Protein AF-A0A7T6YZN2-F1 (afdb_monomer)

Nearest PDB structures (foldseek):
  3f52-assembly1_A  TM=8.113E-01  e=9.164E-04  Corynebacterium glutamicum
  3g5g-assembly5_J  TM=8.444E-01  e=2.629E-03  Enterobacter sp. RFL1396
  4ia8-assembly1_B  TM=7.683E-01  e=1.505E-03  Enterobacter sp. RFL1396
  3g5g-assembly5_I  TM=7.676E-01  e=2.052E-03  Enterobacter sp. RFL1396
  3fya-assembly1_A  TM=7.984E-01  e=3.370E-03  Enterobacter sp. RFL1396

Sequence (83 aa):
MQQITPQQLKYVRASYGISQEELAEMLGVTAGMIGLIERGRRNMSAKLMTKFENALDLSAERIQEIETAFKEIERMKKAAMSV

Solvent-accessible surface area (backbone atoms only — not comparable to full-atom values): 4804 Å² total; per-residue (Å²): 133,90,80,79,50,29,62,53,52,49,47,56,38,52,76,71,71,49,53,55,54,56,53,12,57,71,58,73,54,51,38,69,57,46,53,32,23,48,68,64,76,39,82,79,48,73,72,56,47,55,40,49,32,64,70,66,72,52,48,74,65,55,54,50,52,52,51,50,56,48,53,50,52,51,51,51,52,54,59,65,70,74,112

InterPro domains:
  IPR001387 Cro/C1-type, helix-turn-helix domain [PF01381] (9-61)
  IPR001387 Cro/C1-type, helix-turn-helix domain [PS50943] (9-63)
  IPR001387 Cro/C1-type, helix-turn-helix domain [SM00530] (8-63)
  IPR001387 Cro/C1-type, helix-turn-helix domain [cd00093] (7-63)
  IPR010982 Lambda repressor-like, DNA-binding domain superfamily [G3DSA:1.10.260.40] (1-78)
  IPR010982 Lambda repressor-like, DNA-binding domain superfamily [SSF47413] (5-63)

Secondary structure (DSSP, 8-state):
-PPPPHHHHHHHHHHTT--HHHHHHHHTS-HHHHHHHHTTSSPPPHHHHHHHHHHHT--HHHHHHHHHHHHHHHHHHHHHHT-

Mean predicted aligned error: 4.78 Å

pLDDT: mean 88.54, std 9.15, range [49.12, 98.0]

Organism: NCBI:txid2743000

Foldseek 3Di:
DDFDALCLLVLLCVVVV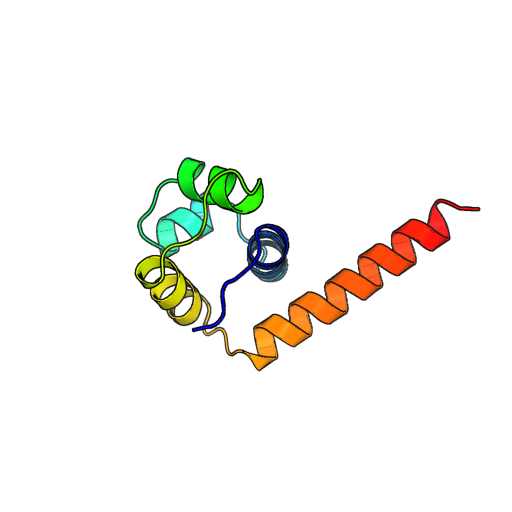HALCVLCVQQVHHSVVNVCRNVVVDGDDPSSVVSNCVSSVDDPVNSVVSVVVVVVVVVVVVVVVVD

Structure (mmCIF, N/CA/C/O backbone):
data_AF-A0A7T6YZN2-F1
#
_entry.id   AF-A0A7T6YZN2-F1
#
loop_
_atom_site.group_PDB
_atom_site.id
_atom_site.type_symbol
_atom_site.label_atom_id
_atom_site.label_alt_id
_atom_site.label_comp_id
_atom_site.label_asym_id
_atom_site.label_entity_id
_atom_site.label_seq_id
_atom_site.pdbx_PDB_ins_code
_atom_site.Cartn_x
_atom_site.Cartn_y
_atom_site.Cartn_z
_atom_site.occupancy
_atom_site.B_iso_or_equiv
_atom_site.auth_seq_id
_atom_site.auth_comp_id
_atom_site.auth_asym_id
_atom_site.auth_atom_id
_atom_site.pdbx_PDB_model_num
ATOM 1 N N . MET A 1 1 ? 7.509 5.953 14.001 1.00 49.12 1 MET A N 1
ATOM 2 C CA . MET A 1 1 ? 6.649 5.215 13.049 1.00 49.12 1 MET A CA 1
ATOM 3 C C . MET A 1 1 ? 7.122 5.565 11.650 1.00 49.12 1 MET A C 1
ATOM 5 O O . MET A 1 1 ? 7.167 6.754 11.348 1.00 49.12 1 MET A O 1
ATOM 9 N N . GLN A 1 2 ? 7.568 4.588 10.855 1.00 58.62 2 GLN A N 1
ATOM 10 C CA . GLN A 1 2 ? 7.945 4.849 9.461 1.00 58.62 2 GLN A CA 1
ATOM 11 C C . GLN A 1 2 ? 6.693 5.195 8.644 1.00 58.62 2 GLN A C 1
ATOM 13 O O . GLN A 1 2 ? 5.628 4.626 8.869 1.00 58.62 2 GLN A O 1
ATOM 18 N N . GLN A 1 3 ? 6.813 6.154 7.727 1.00 74.38 3 GLN A N 1
ATOM 19 C CA . GLN A 1 3 ? 5.776 6.445 6.737 1.00 74.38 3 GLN A CA 1
ATOM 20 C C . GLN A 1 3 ? 6.131 5.729 5.437 1.00 74.38 3 GLN A C 1
ATOM 22 O O . GLN A 1 3 ? 7.266 5.838 4.978 1.00 74.38 3 GLN A O 1
ATOM 27 N N . ILE A 1 4 ? 5.161 5.044 4.831 1.00 85.06 4 ILE A N 1
ATOM 28 C CA . ILE A 1 4 ? 5.304 4.513 3.477 1.00 85.06 4 ILE A CA 1
ATOM 29 C C . ILE A 1 4 ? 5.012 5.613 2.451 1.00 85.06 4 ILE A C 1
ATOM 31 O O . ILE A 1 4 ? 4.040 6.364 2.566 1.00 85.06 4 ILE A O 1
ATOM 35 N N . THR A 1 5 ? 5.862 5.721 1.438 1.00 90.00 5 THR A N 1
ATOM 36 C CA . THR A 1 5 ? 5.667 6.620 0.299 1.00 90.00 5 THR A CA 1
ATOM 37 C C . THR A 1 5 ? 4.634 6.048 -0.682 1.00 90.00 5 THR A C 1
ATOM 39 O O . THR A 1 5 ? 4.422 4.831 -0.727 1.00 90.00 5 THR A O 1
ATOM 42 N N . PRO A 1 6 ? 4.013 6.893 -1.525 1.00 92.25 6 PRO A N 1
ATOM 43 C CA . PRO A 1 6 ? 3.096 6.448 -2.579 1.00 92.25 6 PRO A CA 1
ATOM 44 C C . PRO A 1 6 ? 3.674 5.344 -3.475 1.00 92.25 6 PRO A C 1
ATOM 46 O O . PRO A 1 6 ? 2.996 4.366 -3.794 1.00 92.25 6 PRO A O 1
ATOM 49 N N . GLN A 1 7 ? 4.946 5.484 -3.853 1.00 89.62 7 GLN A N 1
ATOM 50 C CA . GLN A 1 7 ? 5.661 4.524 -4.685 1.00 89.62 7 GLN A CA 1
ATOM 51 C C . GLN A 1 7 ? 5.899 3.210 -3.942 1.00 89.62 7 GLN A C 1
ATOM 53 O O . GLN A 1 7 ? 5.606 2.156 -4.497 1.00 89.62 7 GLN A O 1
ATOM 58 N N . GLN A 1 8 ? 6.357 3.257 -2.687 1.00 88.50 8 GLN A N 1
ATOM 59 C CA . GLN A 1 8 ? 6.551 2.048 -1.878 1.00 88.50 8 GLN A CA 1
ATOM 60 C C . GLN A 1 8 ? 5.241 1.266 -1.709 1.00 88.50 8 GLN A C 1
ATOM 62 O O . GLN A 1 8 ? 5.247 0.049 -1.871 1.00 88.50 8 GLN A O 1
ATOM 67 N N . LEU A 1 9 ? 4.108 1.942 -1.472 1.00 92.44 9 LEU A N 1
ATOM 68 C CA . LEU A 1 9 ? 2.801 1.277 -1.394 1.00 92.44 9 LEU A CA 1
ATOM 69 C C . LEU A 1 9 ? 2.480 0.524 -2.690 1.00 92.44 9 LEU A C 1
ATOM 71 O O . LEU A 1 9 ? 2.149 -0.661 -2.659 1.00 92.44 9 LEU A O 1
ATOM 75 N N . LYS A 1 10 ? 2.626 1.204 -3.832 1.00 92.81 10 LYS A N 1
ATOM 76 C CA . LYS A 1 10 ? 2.394 0.611 -5.151 1.00 92.81 10 LYS A CA 1
ATOM 77 C C . LYS A 1 10 ? 3.315 -0.580 -5.413 1.00 92.81 10 LYS A C 1
ATOM 79 O O . LYS A 1 10 ? 2.882 -1.566 -6.002 1.00 92.81 10 LYS A O 1
ATOM 84 N N . TYR A 1 11 ? 4.572 -0.485 -4.997 1.00 89.88 11 TYR A N 1
ATOM 85 C CA . TYR A 1 11 ? 5.576 -1.526 -5.188 1.00 89.88 11 TYR A CA 1
ATOM 86 C C . TYR A 1 11 ? 5.295 -2.770 -4.372 1.00 89.88 11 TYR A C 1
ATOM 88 O O . TYR A 1 11 ? 5.305 -3.864 -4.927 1.00 89.88 11 TYR A O 1
ATOM 96 N N . VAL A 1 12 ? 4.981 -2.606 -3.092 1.00 90.75 12 VAL A N 1
ATOM 97 C CA . VAL A 1 12 ? 4.581 -3.726 -2.245 1.00 90.75 12 VAL A CA 1
ATOM 98 C C . VAL A 1 12 ? 3.311 -4.370 -2.795 1.00 90.75 12 VAL A C 1
ATOM 100 O O . VAL A 1 12 ? 3.260 -5.577 -2.972 1.00 90.75 12 VAL A O 1
ATOM 103 N N . ARG A 1 13 ? 2.305 -3.580 -3.178 1.00 93.69 13 ARG A N 1
ATOM 104 C CA . ARG A 1 13 ? 1.095 -4.129 -3.799 1.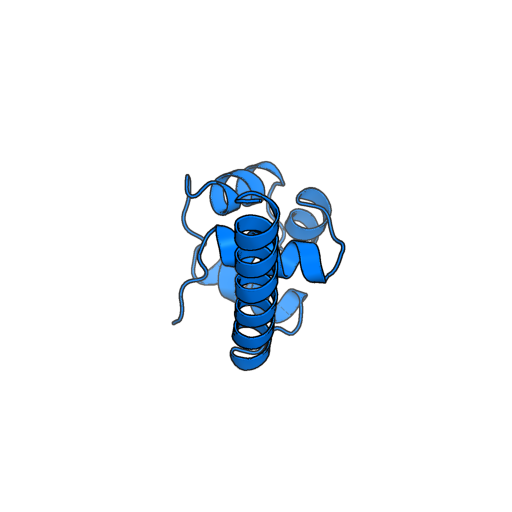00 93.69 13 ARG A CA 1
ATOM 105 C C . ARG A 1 13 ? 1.413 -4.941 -5.066 1.00 93.69 13 ARG A C 1
ATOM 107 O O . ARG A 1 13 ? 0.924 -6.054 -5.234 1.00 93.69 13 ARG A O 1
ATOM 114 N N . ALA A 1 14 ? 2.243 -4.389 -5.950 1.00 92.12 14 ALA A N 1
ATOM 115 C CA . ALA A 1 14 ? 2.612 -5.033 -7.205 1.00 92.12 14 ALA A CA 1
ATOM 116 C C . ALA A 1 14 ? 3.481 -6.286 -7.010 1.00 92.12 14 ALA A C 1
ATOM 118 O O . ALA A 1 14 ? 3.335 -7.230 -7.782 1.00 92.12 14 ALA A O 1
ATOM 119 N N . SER A 1 15 ? 4.354 -6.328 -5.997 1.00 89.06 15 SER A N 1
ATOM 120 C CA . SER A 1 15 ? 5.186 -7.508 -5.721 1.00 89.06 15 SER A CA 1
ATOM 121 C C . SER A 1 15 ? 4.380 -8.694 -5.191 1.00 89.06 15 SER A C 1
ATOM 123 O O . SER A 1 15 ? 4.784 -9.834 -5.399 1.00 89.06 15 SER A O 1
ATOM 125 N N . TYR A 1 16 ? 3.223 -8.437 -4.576 1.00 90.44 16 TYR A N 1
ATOM 126 C CA . TYR A 1 16 ? 2.258 -9.465 -4.173 1.00 90.44 16 TYR A CA 1
ATOM 127 C C . TYR A 1 16 ? 1.262 -9.823 -5.290 1.00 90.44 16 TYR A C 1
ATOM 129 O O . TYR A 1 16 ? 0.420 -10.692 -5.097 1.00 90.44 16 TYR A O 1
ATOM 137 N N . GLY A 1 17 ? 1.348 -9.181 -6.462 1.00 93.69 17 GLY A N 1
ATOM 138 C CA . GLY A 1 17 ? 0.504 -9.500 -7.617 1.00 93.69 17 GLY A CA 1
ATOM 139 C C . GLY A 1 17 ? -0.966 -9.090 -7.478 1.00 93.69 17 GLY A C 1
ATOM 140 O O . GLY A 1 17 ? -1.788 -9.577 -8.247 1.00 93.69 17 GLY A O 1
ATOM 141 N N . ILE A 1 18 ? -1.293 -8.199 -6.537 1.00 95.56 18 ILE A N 1
ATOM 142 C CA . ILE A 1 18 ? -2.673 -7.794 -6.230 1.00 95.56 18 ILE A CA 1
ATOM 143 C C . ILE A 1 18 ? -3.039 -6.416 -6.819 1.00 95.56 18 ILE A C 1
ATOM 145 O O . ILE A 1 18 ? -2.202 -5.526 -7.024 1.00 95.56 18 ILE A O 1
ATOM 149 N N . SER A 1 19 ? -4.322 -6.222 -7.099 1.00 97.50 19 SER A N 1
ATOM 150 C CA . SER A 1 19 ? -4.954 -4.986 -7.576 1.00 97.50 19 SER A CA 1
ATOM 151 C C . SER A 1 19 ? -5.192 -3.968 -6.452 1.00 97.50 19 SER A C 1
ATOM 153 O O . SER A 1 19 ? -5.034 -4.263 -5.264 1.00 97.50 19 SER A O 1
ATOM 155 N N . GLN A 1 20 ? -5.537 -2.725 -6.819 1.00 97.69 20 GLN A N 1
ATOM 156 C CA . GLN A 1 20 ? -5.879 -1.690 -5.831 1.00 97.69 20 GLN A CA 1
ATOM 157 C C . GLN A 1 20 ? -7.163 -2.050 -5.075 1.00 97.69 20 GLN A C 1
ATOM 159 O O . GLN A 1 20 ? -7.274 -1.738 -3.892 1.00 97.69 20 GLN A O 1
ATOM 164 N N . GLU A 1 21 ? -8.104 -2.704 -5.753 1.00 98.00 21 GLU A N 1
ATOM 165 C CA . GLU A 1 21 ? -9.356 -3.224 -5.214 1.00 98.00 21 GLU A CA 1
ATOM 166 C C . GLU A 1 21 ? -9.104 -4.317 -4.173 1.00 98.00 21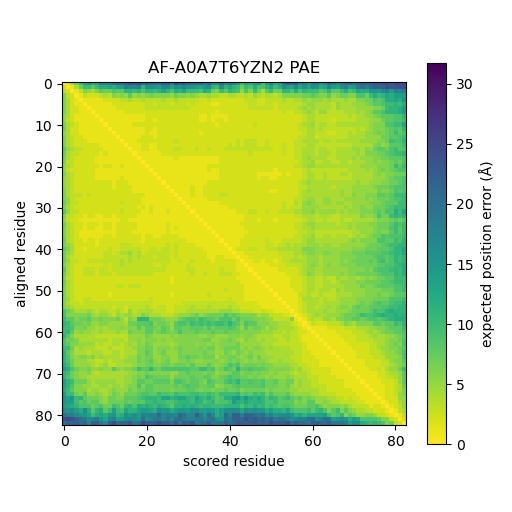 GLU A C 1
ATOM 168 O O . GLU A 1 21 ? -9.582 -4.187 -3.048 1.00 98.00 21 GLU A O 1
ATOM 173 N N . GLU A 1 22 ? -8.290 -5.324 -4.500 1.00 97.69 22 GLU A N 1
ATOM 174 C CA . GLU A 1 22 ? -7.936 -6.407 -3.568 1.00 97.69 22 GLU A CA 1
ATOM 175 C C . GLU A 1 22 ? -7.204 -5.863 -2.339 1.00 97.69 22 GLU A C 1
ATOM 177 O O . GLU A 1 22 ? -7.554 -6.188 -1.205 1.00 97.69 22 GLU A O 1
ATOM 182 N N . LEU A 1 23 ? -6.241 -4.952 -2.532 1.00 96.56 23 LEU A N 1
ATOM 183 C CA . LEU A 1 23 ? -5.579 -4.311 -1.398 1.00 96.56 23 LEU A CA 1
ATOM 184 C C . LEU A 1 23 ? -6.574 -3.507 -0.549 1.00 96.56 23 LEU A C 1
ATOM 186 O O . LEU A 1 23 ? -6.506 -3.522 0.678 1.00 96.56 23 LEU A O 1
ATOM 190 N N . ALA A 1 24 ? -7.500 -2.785 -1.176 1.00 96.75 24 ALA A N 1
ATOM 191 C CA . ALA A 1 24 ? -8.499 -2.016 -0.450 1.00 96.75 24 ALA A CA 1
ATOM 192 C C . ALA A 1 24 ? -9.416 -2.914 0.392 1.00 96.75 24 ALA A C 1
ATOM 194 O O . ALA A 1 24 ? -9.700 -2.569 1.542 1.00 96.75 24 ALA A O 1
ATOM 195 N N . GLU A 1 25 ? -9.814 -4.066 -0.148 1.00 96.75 25 GLU A N 1
ATOM 196 C CA . GLU A 1 25 ? -10.597 -5.084 0.552 1.00 96.75 25 GLU A CA 1
ATOM 197 C C . GLU A 1 25 ? -9.844 -5.618 1.778 1.00 96.75 25 GLU A C 1
ATOM 199 O O . GLU A 1 25 ? -10.374 -5.555 2.889 1.00 96.75 25 GLU A O 1
ATOM 204 N N . MET A 1 26 ? -8.571 -6.002 1.619 1.00 94.50 26 MET A N 1
ATOM 205 C CA . MET A 1 26 ? -7.711 -6.463 2.722 1.00 94.50 26 MET A CA 1
ATOM 206 C C . MET A 1 26 ? -7.588 -5.427 3.850 1.00 94.50 26 MET A C 1
ATOM 208 O O . MET A 1 26 ? -7.516 -5.773 5.030 1.00 94.50 26 MET A O 1
ATOM 212 N N . LEU A 1 27 ? -7.578 -4.135 3.508 1.00 94.88 27 LEU A N 1
ATOM 213 C CA . LEU A 1 27 ? -7.435 -3.047 4.479 1.00 94.88 27 LEU A CA 1
ATOM 214 C C . LEU A 1 27 ? -8.776 -2.508 5.009 1.00 94.88 27 LEU A C 1
ATOM 216 O O . 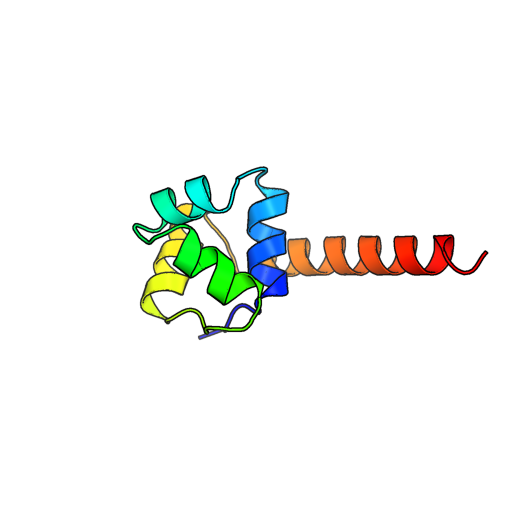LEU A 1 27 ? -8.799 -1.710 5.962 1.00 94.88 27 LEU A O 1
ATOM 220 N N . GLY A 1 28 ? -9.900 -2.940 4.434 1.00 95.56 28 GLY A N 1
ATOM 221 C CA . GLY A 1 28 ? -11.235 -2.428 4.736 1.00 95.56 28 GLY A CA 1
ATOM 222 C C . GLY A 1 28 ? -11.379 -0.939 4.406 1.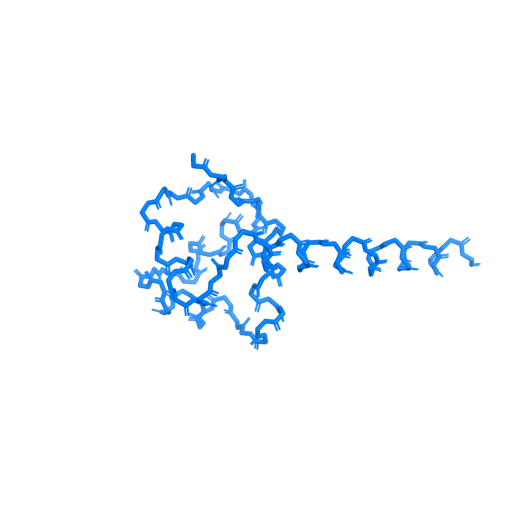00 95.56 28 GLY A C 1
ATOM 223 O O . GLY A 1 28 ? -11.854 -0.162 5.239 1.00 95.56 28 GLY A O 1
ATOM 224 N N . VAL A 1 29 ? -10.899 -0.526 3.231 1.00 96.31 29 VAL A N 1
ATOM 225 C CA . VAL A 1 29 ? -11.036 0.831 2.670 1.00 96.31 29 VAL A CA 1
ATOM 226 C C . VAL A 1 29 ? -11.558 0.754 1.232 1.00 96.31 29 VAL A C 1
ATOM 228 O O . VAL A 1 29 ? -11.820 -0.322 0.714 1.00 96.31 29 VAL A O 1
ATOM 231 N N . THR A 1 30 ? -11.738 1.895 0.564 1.00 97.75 30 THR A N 1
ATOM 232 C CA . THR A 1 30 ? -12.155 1.916 -0.846 1.00 97.75 30 THR A CA 1
ATOM 233 C C . THR A 1 30 ? -10.952 1.841 -1.789 1.00 97.75 30 THR A C 1
ATOM 235 O O . THR A 1 30 ? -9.890 2.390 -1.489 1.00 97.75 30 THR A O 1
ATOM 238 N N . ALA A 1 31 ? -11.121 1.251 -2.977 1.00 97.06 31 ALA A N 1
ATOM 239 C CA . ALA A 1 31 ? -10.089 1.253 -4.024 1.00 97.06 31 ALA A CA 1
ATOM 240 C C . ALA A 1 31 ? -9.636 2.681 -4.383 1.00 97.06 31 ALA A C 1
ATOM 242 O O . ALA A 1 31 ? -8.446 2.967 -4.519 1.00 97.06 31 ALA A O 1
ATOM 243 N N . GLY A 1 32 ? -10.581 3.631 -4.410 1.00 97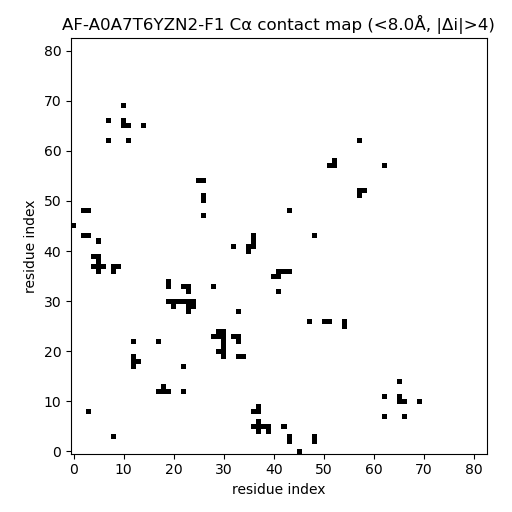.62 32 GLY A N 1
ATOM 244 C CA . GLY A 1 32 ? -10.289 5.051 -4.609 1.00 97.62 32 GLY A CA 1
ATOM 245 C C . GLY A 1 32 ? -9.348 5.640 -3.550 1.00 97.62 32 GLY A C 1
ATOM 246 O O . GLY A 1 32 ? -8.492 6.457 -3.891 1.00 97.62 32 GLY A O 1
ATOM 247 N N . MET A 1 33 ? -9.451 5.206 -2.287 1.00 96.56 33 MET A N 1
ATOM 248 C CA . MET A 1 33 ? -8.521 5.602 -1.223 1.00 96.56 33 MET A CA 1
ATOM 249 C C . MET A 1 33 ? -7.100 5.117 -1.527 1.00 96.56 33 MET A C 1
ATOM 251 O O . MET A 1 33 ? -6.170 5.919 -1.454 1.00 96.56 33 MET A O 1
ATOM 255 N N . ILE A 1 34 ? -6.932 3.850 -1.920 1.00 97.31 34 ILE A N 1
ATOM 256 C CA . ILE A 1 34 ? -5.627 3.293 -2.317 1.00 97.31 34 ILE A CA 1
ATOM 257 C C . ILE A 1 34 ? -5.056 4.069 -3.503 1.00 97.31 34 ILE A C 1
ATOM 259 O O . ILE A 1 34 ? -3.922 4.540 -3.442 1.00 97.31 34 ILE A O 1
ATOM 263 N N . GLY A 1 35 ? -5.865 4.316 -4.535 1.00 97.12 35 GLY A N 1
ATOM 264 C CA . GLY A 1 35 ? -5.445 5.099 -5.694 1.00 97.12 35 GLY A CA 1
ATOM 265 C C . GLY A 1 35 ? -5.024 6.533 -5.344 1.00 97.12 35 GLY A C 1
ATOM 266 O O . GLY A 1 35 ? -4.073 7.055 -5.925 1.00 97.12 35 GLY A O 1
ATOM 267 N N . LEU A 1 36 ? -5.693 7.193 -4.391 1.00 97.19 36 LEU A N 1
ATOM 268 C CA . LEU A 1 36 ? -5.279 8.518 -3.911 1.00 97.19 36 LEU A CA 1
ATOM 269 C C . LEU A 1 36 ? -3.935 8.468 -3.179 1.00 97.19 36 LEU A C 1
ATOM 271 O O . LEU A 1 36 ? -3.133 9.387 -3.357 1.00 97.19 36 LEU A O 1
ATOM 275 N N . ILE A 1 37 ? -3.683 7.413 -2.400 1.00 95.94 37 ILE A N 1
ATOM 276 C CA . ILE A 1 37 ? -2.409 7.233 -1.700 1.00 95.94 37 ILE A CA 1
ATOM 277 C C . ILE A 1 37 ? -1.283 6.958 -2.696 1.00 95.94 37 ILE A C 1
ATOM 279 O O . ILE A 1 37 ? -0.280 7.661 -2.665 1.00 95.94 37 ILE A O 1
ATOM 283 N N . GLU A 1 38 ? -1.464 6.036 -3.647 1.00 95.81 38 GLU A N 1
ATOM 284 C CA . GLU A 1 38 ? -0.444 5.702 -4.659 1.00 95.81 38 GLU A CA 1
ATOM 285 C C . GLU A 1 38 ? -0.095 6.866 -5.596 1.00 95.81 38 GLU A C 1
ATOM 287 O O . GLU A 1 38 ? 0.998 6.911 -6.157 1.00 95.81 38 GLU A O 1
ATOM 292 N N . ARG A 1 39 ? -1.006 7.831 -5.763 1.00 95.94 39 ARG A N 1
ATOM 293 C CA . ARG A 1 39 ? -0.754 9.068 -6.520 1.00 95.94 39 ARG A CA 1
ATOM 294 C C . ARG A 1 39 ? -0.178 10.204 -5.667 1.00 95.94 39 ARG A C 1
ATOM 296 O O . ARG A 1 39 ? -0.015 11.308 -6.181 1.00 95.94 39 ARG A O 1
ATOM 303 N N . GLY A 1 40 ? 0.055 9.985 -4.371 1.00 94.19 40 GLY A N 1
ATOM 304 C CA . GLY A 1 40 ? 0.530 11.017 -3.443 1.00 94.19 40 GLY A CA 1
ATOM 305 C C . GLY A 1 40 ? -0.480 12.132 -3.171 1.00 94.19 40 GLY A C 1
ATOM 306 O O . GLY A 1 40 ? -0.114 13.200 -2.694 1.00 94.19 40 GLY A O 1
ATOM 307 N N . ARG A 1 41 ? -1.764 11.909 -3.478 1.00 95.94 41 ARG A N 1
ATOM 308 C CA . ARG A 1 41 ? -2.850 12.871 -3.218 1.00 95.94 41 ARG A CA 1
ATOM 309 C C . ARG A 1 41 ? -3.381 12.760 -1.793 1.00 95.94 41 ARG A C 1
ATOM 311 O O . ARG A 1 41 ? -4.134 13.627 -1.358 1.00 95.94 41 ARG A O 1
ATOM 318 N N . ARG A 1 42 ? -3.019 11.690 -1.079 1.00 94.00 42 ARG A N 1
ATOM 319 C CA . ARG A 1 42 ? -3.365 11.466 0.322 1.00 94.00 42 ARG A CA 1
ATOM 320 C C . ARG A 1 42 ? -2.282 10.655 1.023 1.00 94.00 42 ARG A C 1
ATOM 322 O O . ARG A 1 42 ? -1.801 9.676 0.472 1.00 94.00 42 ARG A O 1
ATOM 329 N N . ASN A 1 43 ? -1.960 11.020 2.259 1.00 91.69 43 ASN A N 1
ATOM 330 C CA . ASN A 1 43 ? -1.057 10.226 3.089 1.00 91.69 43 ASN A CA 1
ATOM 331 C C . ASN A 1 43 ? -1.807 9.062 3.746 1.00 91.69 43 ASN A C 1
ATOM 333 O O . ASN A 1 43 ? -2.975 9.193 4.132 1.00 91.69 43 ASN A O 1
ATOM 337 N N . MET A 1 44 ? -1.124 7.928 3.898 1.00 92.38 44 MET A N 1
ATOM 338 C CA . MET A 1 44 ? -1.628 6.805 4.681 1.00 92.38 44 MET A CA 1
ATOM 339 C C . MET A 1 44 ? -1.641 7.180 6.168 1.00 92.38 44 MET A C 1
ATOM 341 O O . MET A 1 44 ? -0.674 7.731 6.691 1.00 92.38 44 MET A O 1
ATOM 345 N N . SER A 1 45 ? -2.748 6.905 6.861 1.00 91.94 45 SER A N 1
ATOM 346 C CA . SER A 1 45 ? -2.813 7.115 8.308 1.00 91.94 45 SER A CA 1
ATOM 347 C C . SER A 1 45 ? -2.059 6.013 9.050 1.00 91.94 45 SER A C 1
ATOM 349 O O . SER A 1 45 ? -1.981 4.885 8.572 1.00 91.94 45 SER A O 1
ATOM 351 N N . ALA A 1 46 ? -1.590 6.306 10.264 1.00 90.50 46 ALA A N 1
ATOM 352 C CA . ALA A 1 46 ? -0.953 5.324 11.145 1.00 90.50 46 ALA A CA 1
ATOM 353 C C . ALA A 1 46 ? -1.787 4.038 11.314 1.00 90.50 46 ALA A C 1
ATOM 355 O O . ALA A 1 46 ? -1.272 2.936 11.178 1.00 90.50 46 ALA A O 1
ATOM 356 N N . LYS A 1 47 ? -3.103 4.178 11.526 1.00 91.50 47 LYS A N 1
ATOM 357 C CA . LYS A 1 47 ? -4.026 3.040 11.656 1.00 91.50 47 LYS A CA 1
ATOM 358 C C . LYS A 1 47 ? -4.085 2.181 10.390 1.00 91.50 47 LYS A C 1
ATOM 360 O O . LYS A 1 47 ? -4.199 0.964 10.482 1.00 91.50 47 LYS A O 1
ATOM 365 N N . LEU A 1 48 ? -4.064 2.814 9.217 1.00 92.06 48 LEU A N 1
ATOM 366 C CA . LEU A 1 48 ? -4.084 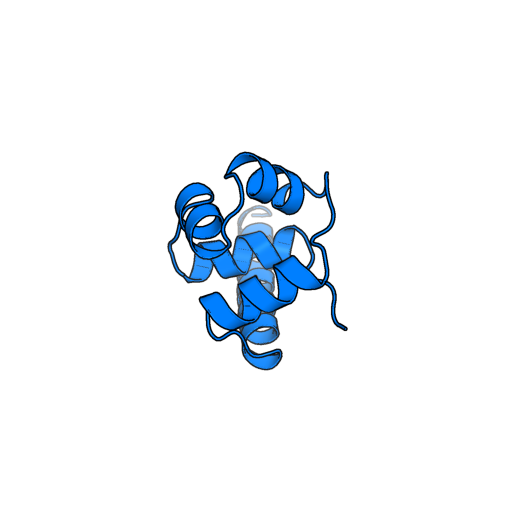2.102 7.942 1.00 92.06 48 LEU A CA 1
ATOM 367 C C . LEU A 1 48 ? -2.732 1.433 7.661 1.00 92.06 48 LEU A C 1
ATOM 369 O O . LEU A 1 48 ? -2.726 0.322 7.150 1.00 92.06 48 LEU A O 1
ATOM 373 N N . MET A 1 49 ? -1.624 2.058 8.073 1.00 90.81 49 MET A N 1
ATOM 374 C CA . MET A 1 49 ? -0.286 1.468 7.994 1.00 90.81 49 MET A CA 1
ATOM 375 C C . MET A 1 49 ? -0.194 0.179 8.813 1.00 90.81 49 MET A C 1
ATOM 377 O O . MET A 1 49 ? 0.202 -0.843 8.277 1.00 90.81 49 MET A O 1
ATOM 381 N N . THR A 1 50 ? -0.671 0.173 10.061 1.00 90.44 50 THR A N 1
ATOM 382 C CA . THR A 1 50 ? -0.676 -1.051 10.883 1.00 90.44 50 THR A CA 1
ATOM 383 C C . THR A 1 50 ? -1.523 -2.162 10.262 1.00 90.44 50 THR A C 1
ATOM 385 O O . THR A 1 50 ? -1.143 -3.327 10.289 1.00 90.44 50 THR A O 1
ATOM 388 N N . LYS A 1 51 ? -2.673 -1.824 9.662 1.00 91.69 51 LYS A N 1
ATOM 389 C CA . LYS A 1 51 ? -3.465 -2.809 8.910 1.00 91.69 51 LYS A CA 1
ATOM 390 C C . LYS A 1 51 ? -2.701 -3.351 7.706 1.00 91.69 51 LYS A C 1
ATOM 392 O O . LYS A 1 51 ? -2.813 -4.531 7.419 1.00 91.69 51 LYS A O 1
ATOM 397 N N . PHE A 1 52 ? -1.967 -2.489 7.014 1.00 91.25 52 PHE A N 1
ATOM 398 C CA . PHE A 1 52 ? -1.181 -2.845 5.842 1.00 91.25 52 PHE A CA 1
ATOM 399 C C . PHE A 1 52 ? -0.019 -3.773 6.183 1.00 91.25 52 PHE A C 1
ATOM 401 O O . PHE A 1 52 ? 0.129 -4.808 5.542 1.00 91.25 52 PHE A O 1
ATOM 408 N N . GLU A 1 53 ? 0.730 -3.450 7.237 1.00 89.94 53 GLU A N 1
ATOM 409 C CA . GLU A 1 53 ? 1.795 -4.296 7.779 1.00 89.94 53 GLU A CA 1
ATOM 410 C C . GLU A 1 53 ? 1.253 -5.677 8.167 1.00 89.94 53 GLU A C 1
ATOM 412 O O . GLU A 1 53 ? 1.788 -6.690 7.727 1.00 89.94 53 GLU A O 1
ATOM 417 N N . ASN A 1 54 ? 0.131 -5.723 8.893 1.00 89.62 54 ASN A N 1
ATOM 418 C CA . ASN A 1 54 ? -0.478 -6.980 9.334 1.00 89.62 54 ASN A CA 1
ATOM 419 C C . ASN A 1 54 ? -1.086 -7.803 8.187 1.00 89.62 54 ASN A C 1
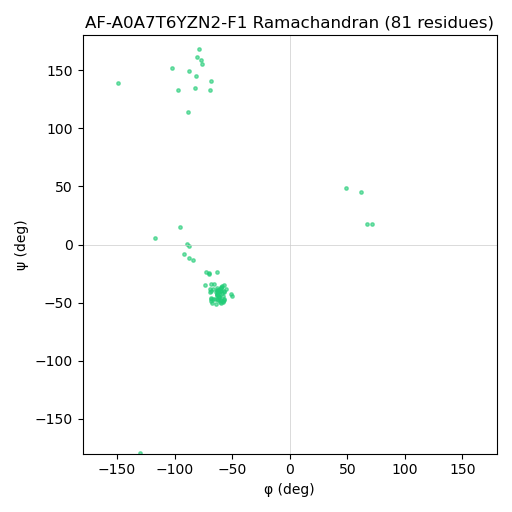ATOM 421 O O . ASN A 1 54 ? -1.015 -9.026 8.211 1.00 89.62 54 ASN A O 1
ATOM 425 N N . ALA A 1 55 ? -1.720 -7.158 7.203 1.00 88.19 55 ALA A N 1
ATOM 426 C CA . ALA A 1 55 ? -2.418 -7.855 6.119 1.00 88.19 55 ALA A CA 1
ATOM 427 C C . ALA A 1 55 ? -1.462 -8.570 5.154 1.00 88.19 55 ALA A C 1
ATOM 429 O O . ALA A 1 55 ? -1.865 -9.522 4.492 1.00 88.19 55 ALA A O 1
ATOM 430 N N . LEU A 1 56 ? -0.219 -8.097 5.058 1.00 85.81 56 LEU A N 1
ATOM 431 C CA . LEU A 1 56 ? 0.790 -8.612 4.132 1.00 85.81 56 LEU A CA 1
ATOM 432 C C . LEU A 1 56 ? 2.014 -9.209 4.843 1.00 85.81 56 LEU A C 1
ATOM 434 O O . LEU A 1 56 ? 2.972 -9.581 4.163 1.00 85.81 56 LEU A O 1
ATOM 438 N N . ASP A 1 57 ? 1.970 -9.297 6.177 1.00 85.62 57 ASP A N 1
ATOM 439 C CA . ASP A 1 57 ? 3.070 -9.740 7.044 1.00 85.62 57 ASP A CA 1
ATOM 440 C C . ASP A 1 57 ? 4.396 -9.031 6.703 1.00 85.62 57 ASP A C 1
ATOM 442 O O . ASP A 1 57 ? 5.436 -9.637 6.440 1.00 85.62 57 ASP A O 1
ATOM 446 N N . LEU A 1 58 ? 4.328 -7.700 6.590 1.00 80.62 58 LEU A N 1
ATOM 447 C CA . LEU A 1 58 ? 5.452 -6.884 6.140 1.00 80.62 58 LEU A CA 1
ATOM 448 C C . LEU A 1 58 ? 6.324 -6.476 7.321 1.00 80.62 58 LEU A C 1
ATOM 450 O O . LEU A 1 58 ? 5.929 -5.644 8.139 1.00 80.62 58 LEU A O 1
ATOM 454 N N . SER A 1 59 ? 7.556 -6.981 7.344 1.00 79.81 59 SER A N 1
ATOM 455 C CA . SER A 1 59 ? 8.613 -6.411 8.175 1.00 79.81 59 SER A CA 1
ATOM 456 C C . SER A 1 59 ? 9.240 -5.174 7.517 1.00 79.81 59 SER A C 1
ATOM 458 O O . SER A 1 59 ? 9.135 -4.959 6.303 1.00 79.81 59 SER A O 1
ATOM 460 N N . ALA A 1 60 ? 9.931 -4.353 8.312 1.00 75.75 60 ALA A N 1
ATOM 461 C CA . ALA A 1 60 ? 10.675 -3.207 7.790 1.00 75.75 60 ALA A CA 1
ATOM 462 C C . ALA A 1 60 ? 11.757 -3.647 6.785 1.00 75.75 60 ALA A C 1
ATOM 464 O O . ALA A 1 60 ? 11.972 -2.975 5.774 1.00 75.75 60 ALA A O 1
ATOM 465 N N . GLU A 1 61 ? 12.388 -4.797 7.033 1.00 80.94 61 GLU A N 1
ATOM 466 C CA . GLU A 1 61 ? 13.371 -5.424 6.147 1.00 80.94 61 GLU A CA 1
ATOM 467 C C . GLU A 1 61 ? 12.732 -5.787 4.805 1.00 80.94 61 GLU A C 1
ATOM 469 O O . GLU A 1 61 ? 13.246 -5.396 3.759 1.00 80.94 61 GLU A O 1
ATOM 474 N N . ARG A 1 62 ? 11.554 -6.426 4.820 1.00 84.25 62 ARG A N 1
ATOM 475 C CA . ARG A 1 62 ? 10.832 -6.801 3.599 1.00 84.25 62 ARG A CA 1
ATOM 476 C C . ARG A 1 62 ? 10.462 -5.588 2.748 1.00 84.25 62 ARG A C 1
ATOM 478 O O . ARG A 1 62 ? 10.575 -5.631 1.524 1.00 84.25 62 ARG A O 1
ATOM 485 N N . ILE A 1 63 ? 10.037 -4.493 3.379 1.00 80.25 63 ILE A N 1
ATOM 486 C CA . ILE A 1 63 ? 9.735 -3.238 2.675 1.00 80.25 63 ILE A CA 1
ATOM 487 C C . ILE A 1 63 ? 11.001 -2.681 2.003 1.00 80.25 63 ILE A C 1
ATOM 489 O O . ILE A 1 63 ? 10.938 -2.254 0.848 1.00 80.25 63 ILE A O 1
ATOM 493 N N . GLN A 1 64 ? 12.147 -2.716 2.691 1.00 81.88 64 GLN A N 1
ATOM 494 C CA . GLN A 1 64 ? 13.428 -2.250 2.149 1.00 81.88 64 GLN A CA 1
ATOM 495 C C . GLN A 1 64 ? 13.959 -3.132 1.010 1.00 81.88 64 GLN A C 1
ATOM 497 O O . GLN A 1 64 ? 14.448 -2.604 0.009 1.00 81.88 64 GLN A O 1
ATOM 502 N N . GLU A 1 65 ? 13.827 -4.455 1.116 1.00 86.44 65 GLU A N 1
ATOM 503 C CA . GLU A 1 65 ? 14.168 -5.398 0.042 1.00 86.44 65 GLU A CA 1
ATOM 504 C C . GLU A 1 65 ? 13.371 -5.096 -1.230 1.00 86.44 65 GLU A C 1
ATOM 506 O O . GLU A 1 65 ? 13.943 -4.948 -2.312 1.00 86.44 65 GLU A O 1
ATOM 511 N N . ILE A 1 66 ? 12.051 -4.933 -1.084 1.00 84.88 66 ILE A N 1
ATOM 512 C CA . ILE A 1 66 ? 11.151 -4.592 -2.187 1.00 84.88 66 ILE A CA 1
ATOM 513 C C . ILE A 1 66 ? 11.575 -3.255 -2.809 1.00 84.88 66 ILE A C 1
ATOM 515 O O . ILE A 1 66 ? 11.772 -3.172 -4.021 1.00 84.88 66 ILE A O 1
ATOM 519 N N . GLU A 1 67 ? 11.768 -2.212 -2.000 1.00 83.06 67 GLU A N 1
ATOM 520 C CA . GLU A 1 67 ? 12.191 -0.895 -2.484 1.00 83.06 67 GLU A CA 1
ATOM 521 C C . GLU A 1 67 ? 13.519 -0.948 -3.256 1.00 83.06 67 GLU A C 1
ATOM 523 O O . GLU A 1 67 ? 13.665 -0.290 -4.291 1.00 83.06 67 GLU A O 1
ATOM 528 N N . THR A 1 68 ? 14.473 -1.747 -2.779 1.00 87.44 68 THR A N 1
ATOM 529 C CA . THR A 1 68 ? 15.793 -1.905 -3.400 1.00 87.44 68 THR A CA 1
ATOM 530 C C . THR A 1 68 ? 15.680 -2.592 -4.758 1.00 87.44 68 THR A C 1
ATOM 532 O O . THR A 1 68 ? 16.146 -2.036 -5.754 1.00 87.44 68 THR A O 1
ATOM 535 N N . ALA A 1 69 ? 14.970 -3.724 -4.832 1.00 86.00 69 ALA A N 1
ATOM 536 C CA . ALA A 1 69 ? 14.732 -4.439 -6.087 1.00 86.00 69 ALA A CA 1
ATOM 537 C C . ALA A 1 69 ? 14.046 -3.546 -7.137 1.00 86.00 69 ALA A C 1
ATOM 539 O O . ALA A 1 69 ? 14.418 -3.540 -8.312 1.00 86.00 69 ALA A O 1
ATOM 540 N N . PHE A 1 70 ? 13.076 -2.724 -6.725 1.00 82.19 70 PHE A N 1
ATOM 541 C CA . PHE A 1 70 ? 12.407 -1.805 -7.646 1.00 82.19 70 PHE A CA 1
ATOM 542 C C . PHE A 1 70 ? 13.308 -0.664 -8.128 1.00 82.19 70 PHE A C 1
ATOM 544 O O . PHE A 1 70 ? 13.282 -0.345 -9.319 1.00 82.19 70 PHE A O 1
ATOM 551 N N . LYS A 1 71 ? 14.131 -0.071 -7.254 1.00 85.56 71 LYS A N 1
ATOM 552 C CA . LYS A 1 71 ? 15.112 0.955 -7.655 1.00 85.56 71 LYS A CA 1
ATOM 553 C C . LYS A 1 71 ? 16.101 0.418 -8.689 1.00 85.56 71 LYS A C 1
ATOM 555 O O . LYS A 1 71 ? 16.456 1.139 -9.623 1.00 85.56 71 LYS A O 1
ATOM 560 N N . GLU A 1 72 ? 16.513 -0.841 -8.561 1.00 88.31 72 GLU A N 1
ATOM 561 C CA . GLU A 1 72 ? 17.355 -1.506 -9.558 1.00 88.31 72 GLU A CA 1
ATOM 562 C C . GLU A 1 72 ? 16.626 -1.679 -10.893 1.00 88.31 72 GLU A C 1
ATOM 564 O O . GLU A 1 72 ? 17.163 -1.283 -11.929 1.00 88.31 72 GLU A O 1
ATOM 569 N N . ILE A 1 73 ? 15.374 -2.151 -10.879 1.00 84.38 73 ILE A N 1
ATOM 570 C CA . ILE A 1 73 ? 14.546 -2.265 -12.092 1.00 84.38 73 ILE A CA 1
ATOM 571 C C . ILE A 1 73 ? 14.387 -0.902 -12.784 1.00 84.38 73 ILE A C 1
ATOM 573 O O . ILE A 1 73 ? 14.522 -0.808 -14.005 1.00 84.38 73 ILE A O 1
ATOM 577 N N . GLU A 1 74 ? 14.113 0.171 -12.037 1.00 86.38 74 GLU A N 1
ATOM 578 C CA . GLU A 1 74 ? 13.999 1.520 -12.605 1.00 86.38 74 GLU A CA 1
ATOM 579 C C . GLU A 1 74 ? 15.321 2.015 -13.196 1.00 86.38 74 GLU A C 1
ATOM 581 O O . GLU A 1 74 ? 15.332 2.608 -14.279 1.00 86.38 74 GLU A O 1
ATOM 586 N N . ARG A 1 75 ? 16.441 1.750 -12.516 1.00 89.69 75 ARG A N 1
ATOM 587 C CA . ARG A 1 75 ? 17.779 2.084 -13.013 1.00 89.69 75 ARG A CA 1
ATOM 588 C C . ARG A 1 75 ? 18.083 1.345 -14.316 1.00 89.69 75 ARG A C 1
ATOM 590 O O . ARG A 1 75 ? 18.546 1.976 -15.263 1.00 89.69 75 ARG A O 1
ATOM 597 N N . MET A 1 76 ? 17.777 0.049 -14.386 1.00 89.19 76 MET A N 1
ATOM 598 C CA . MET A 1 76 ? 17.966 -0.771 -15.587 1.00 89.19 76 MET A CA 1
ATOM 599 C C . MET A 1 76 ? 17.093 -0.286 -16.749 1.00 89.19 76 MET A C 1
ATOM 601 O O . MET A 1 76 ? 17.586 -0.142 -17.864 1.00 89.19 76 MET A O 1
ATOM 605 N N . LYS A 1 77 ? 15.819 0.046 -16.494 1.00 85.00 77 LYS A N 1
ATOM 606 C CA . LYS A 1 77 ? 14.914 0.606 -17.513 1.00 85.00 77 LYS A CA 1
ATOM 607 C C . LYS A 1 77 ? 15.412 1.941 -18.063 1.00 85.00 77 LYS A C 1
ATOM 609 O O . LYS A 1 77 ? 15.361 2.152 -19.270 1.00 85.00 77 LYS A O 1
ATOM 614 N N . LYS A 1 78 ? 15.903 2.837 -17.198 1.00 85.62 78 LYS A N 1
ATOM 615 C CA . LYS A 1 78 ? 16.483 4.122 -17.625 1.00 85.62 78 LYS A CA 1
ATOM 616 C C . LYS A 1 78 ? 17.734 3.930 -18.477 1.00 85.62 78 LYS A C 1
ATOM 618 O O . LYS A 1 78 ? 17.853 4.592 -19.498 1.00 85.62 78 LYS A O 1
ATOM 623 N N . ALA A 1 79 ? 18.618 3.012 -18.084 1.00 86.00 79 ALA A N 1
ATOM 624 C CA . ALA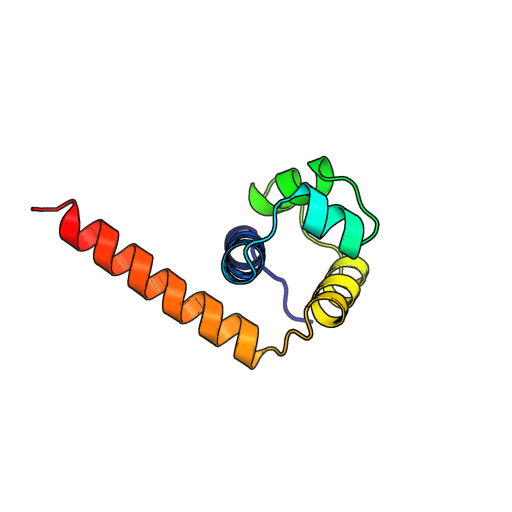 A 1 79 ? 19.817 2.691 -18.855 1.00 86.00 79 ALA A CA 1
ATOM 625 C C . ALA A 1 79 ? 19.484 2.094 -20.235 1.00 86.00 79 ALA A C 1
ATOM 627 O O . ALA A 1 79 ? 20.142 2.424 -21.213 1.00 86.00 79 ALA A O 1
ATOM 628 N N . ALA A 1 80 ? 18.441 1.264 -20.329 1.00 82.38 80 ALA A N 1
ATOM 629 C CA . ALA A 1 80 ? 17.992 0.679 -21.594 1.00 82.38 80 ALA A CA 1
ATOM 630 C C . ALA A 1 80 ? 17.284 1.679 -22.531 1.00 82.38 80 ALA A C 1
ATOM 632 O O . ALA A 1 80 ? 17.255 1.452 -23.732 1.00 82.38 80 ALA A O 1
ATOM 633 N N . MET A 1 81 ? 16.708 2.766 -22.002 1.00 76.69 81 MET A N 1
ATOM 634 C CA . MET A 1 81 ? 16.063 3.829 -22.795 1.00 76.69 81 MET A CA 1
ATOM 635 C C . MET A 1 81 ? 17.026 4.930 -23.262 1.00 76.69 81 MET A C 1
ATOM 637 O O . MET A 1 81 ? 16.627 5.777 -24.056 1.00 76.69 81 MET A O 1
ATOM 641 N N . SER A 1 82 ? 18.257 4.969 -22.744 1.00 63.19 82 SER A N 1
ATOM 642 C CA . SER A 1 82 ? 19.279 5.946 -23.146 1.00 63.19 82 SER A CA 1
ATOM 643 C C . SER A 1 82 ? 20.234 5.423 -24.229 1.00 63.19 82 SER A C 1
ATOM 645 O O . SER A 1 82 ? 21.308 5.998 -24.403 1.00 63.19 82 SER A O 1
ATOM 647 N N . VAL A 1 83 ? 19.872 4.326 -24.899 1.00 56.84 83 VAL A N 1
ATOM 648 C CA . VAL A 1 83 ? 20.575 3.710 -26.040 1.00 56.84 83 VAL A CA 1
ATOM 649 C C . VAL A 1 83 ? 19.639 3.747 -27.238 1.00 56.84 83 VAL A C 1
ATOM 651 O O . VAL A 1 83 ? 20.128 4.081 -28.338 1.00 56.84 83 VAL A O 1
#

Radius of gyration: 13.5 Å; Cα contacts (8 Å, |Δi|>4): 63; chains: 1; bounding box: 33×23×39 Å